Protein AF-A0A5C7WX04-F1 (afdb_monomer_lite)

Radius of gyration: 18.1 Å; chains: 1; bounding box: 45×27×51 Å

Secondary structure (DSSP, 8-state):
-HHHHHTT-TTHHHHTHHHHHHHHHHHHHHHGGGTT--HHHHHHHHHHHHHHHHHHHHHHHHHHTT----HHHHHHHHT--S-HHHHHIIIIIHHHHHHHHHHHHHHHHHTT--S--HHHHHHHHHHHHHHHHHHHHHHHHHHH--

pLDDT: mean 83.31, std 11.97, range [55.0, 96.75]

Foldseek 3Di:
DVVCV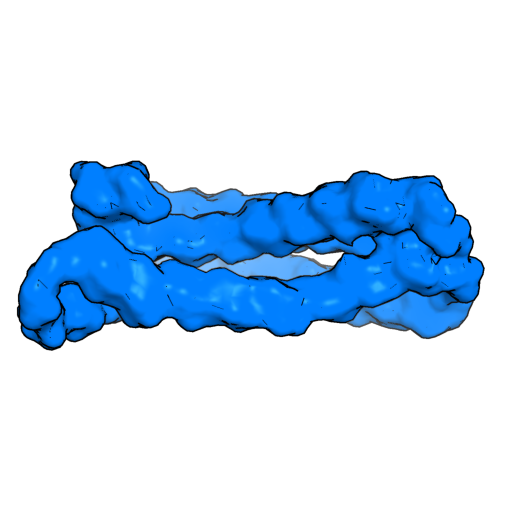VQVALLLVQLCLLVVLLVVLVVLLVVLPPLQADPVLSVVLNVLSNVQSNVSSVLSVVVCVPPHHDVVVVVLVVPDDDDPVVSCCVPPVVVVVVCSVVVSVVSSVSSNHNDDCPPVVVVVVVVSVVVSVVVVVVSVVVVVPD

Structure (mmCIF, N/CA/C/O backbone):
data_AF-A0A5C7WX04-F1
#
_entry.id   AF-A0A5C7WX04-F1
#
loop_
_atom_site.group_PDB
_atom_site.id
_atom_site.type_symbol
_atom_site.label_atom_id
_atom_site.label_alt_id
_atom_site.label_comp_id
_atom_site.label_asym_id
_atom_site.label_entity_id
_atom_site.label_seq_id
_atom_site.pdbx_PDB_ins_code
_atom_site.Cartn_x
_atom_site.Cartn_y
_atom_site.Cartn_z
_atom_site.occupancy
_atom_site.B_iso_or_equiv
_atom_site.auth_seq_id
_atom_site.auth_comp_id
_atom_site.auth_asym_id
_atom_site.auth_atom_id
_atom_site.pdbx_PDB_model_num
ATOM 1 N N . MET A 1 1 ? -3.277 8.780 14.726 1.00 55.25 1 MET A N 1
ATOM 2 C CA . MET A 1 1 ? -3.135 8.924 16.193 1.00 55.25 1 MET A CA 1
ATOM 3 C C . MET A 1 1 ? -3.975 10.069 16.769 1.00 55.25 1 MET A C 1
ATOM 5 O O . MET A 1 1 ? -4.927 9.767 17.470 1.00 55.25 1 MET A O 1
ATOM 9 N N . ALA A 1 2 ? -3.710 11.351 16.467 1.00 57.22 2 ALA A N 1
ATOM 10 C CA . ALA A 1 2 ? -4.449 12.476 17.078 1.00 57.22 2 ALA A CA 1
ATOM 11 C C . ALA A 1 2 ? -5.974 12.443 16.828 1.00 57.22 2 ALA A C 1
ATOM 13 O O . ALA A 1 2 ? -6.751 12.624 17.760 1.00 57.22 2 ALA A O 1
ATOM 14 N N . LEU A 1 3 ? -6.402 12.138 15.596 1.00 58.16 3 LEU A N 1
ATOM 15 C CA . LEU A 1 3 ? -7.820 11.955 15.241 1.00 58.16 3 LEU A CA 1
ATOM 16 C C . LEU A 1 3 ? -8.476 10.795 16.005 1.00 58.16 3 LEU A C 1
ATOM 18 O O . LEU A 1 3 ? -9.559 10.946 16.547 1.00 58.16 3 LEU A O 1
ATOM 22 N N . SER A 1 4 ? -7.785 9.664 16.112 1.00 58.09 4 SER A N 1
ATOM 23 C CA . SER A 1 4 ? -8.285 8.469 16.799 1.00 58.09 4 SER A CA 1
ATOM 24 C C . SER A 1 4 ? -8.415 8.649 18.315 1.00 58.09 4 SER A C 1
ATOM 26 O O . SER A 1 4 ? -9.349 8.127 18.908 1.00 58.09 4 SER A O 1
ATOM 28 N N . ILE A 1 5 ? -7.528 9.438 18.932 1.00 60.94 5 ILE A N 1
ATOM 29 C CA . ILE A 1 5 ? -7.632 9.816 20.350 1.00 60.94 5 ILE A CA 1
ATOM 30 C C . ILE A 1 5 ? -8.790 10.801 20.572 1.00 60.94 5 ILE A C 1
ATOM 32 O O . ILE A 1 5 ? -9.476 10.706 21.581 1.00 60.94 5 ILE A O 1
ATOM 36 N N . ARG A 1 6 ? -9.036 11.727 19.635 1.00 55.25 6 ARG A N 1
ATOM 37 C CA . ARG A 1 6 ? -10.159 12.680 19.721 1.00 55.25 6 ARG A CA 1
ATOM 38 C C . ARG A 1 6 ? -11.526 12.025 19.526 1.00 55.25 6 ARG A C 1
ATOM 40 O O . ARG A 1 6 ? -12.490 12.478 20.123 1.00 55.25 6 ARG A O 1
ATOM 47 N N . VAL A 1 7 ? -11.601 10.999 18.681 1.00 59.56 7 VAL A N 1
ATOM 48 C CA . VAL A 1 7 ? -12.843 10.272 18.355 1.00 59.56 7 VAL A CA 1
ATOM 49 C C . VAL A 1 7 ? -13.009 9.015 19.227 1.00 59.56 7 VAL A C 1
ATOM 51 O O . VAL A 1 7 ? -13.971 8.278 19.066 1.00 59.56 7 VAL A O 1
ATOM 54 N N . ASP A 1 8 ? -12.059 8.755 20.135 1.00 59.19 8 ASP A N 1
ATOM 55 C CA . ASP A 1 8 ? -11.936 7.526 20.931 1.00 59.19 8 ASP A CA 1
ATOM 56 C C . ASP A 1 8 ? -12.231 6.253 20.121 1.00 59.19 8 ASP A C 1
ATOM 58 O O . ASP A 1 8 ? -12.936 5.342 20.542 1.00 59.19 8 ASP A O 1
ATOM 62 N N . ASN A 1 9 ? -11.697 6.186 18.901 1.00 61.66 9 ASN A N 1
ATOM 63 C CA . ASN A 1 9 ? -11.873 5.029 18.039 1.00 61.66 9 ASN A CA 1
ATOM 64 C C . ASN A 1 9 ? -10.539 4.616 17.429 1.00 61.66 9 ASN A C 1
ATOM 66 O O . ASN A 1 9 ? -10.025 5.243 16.497 1.00 61.66 9 ASN A O 1
ATOM 70 N N . GLN A 1 10 ? -9.950 3.561 17.990 1.00 63.25 10 GLN A N 1
ATOM 71 C CA . GLN A 1 10 ? -8.676 3.016 17.526 1.00 63.25 10 GLN A CA 1
ATOM 72 C C . GLN A 1 10 ? -8.830 2.100 16.303 1.00 63.25 10 GLN A C 1
ATOM 74 O O . GLN A 1 10 ? -7.829 1.880 15.627 1.00 63.25 10 GLN A O 1
ATOM 79 N N . SER A 1 11 ? -10.051 1.678 15.930 1.00 64.94 11 SER A N 1
ATOM 80 C CA . SER A 1 11 ? -10.290 0.904 14.695 1.00 64.94 11 SER A CA 1
ATOM 81 C C . SER A 1 11 ? -10.025 1.708 13.423 1.00 64.94 11 SER A C 1
ATOM 83 O O . SER A 1 11 ? -9.833 1.149 12.347 1.00 64.94 11 SER A O 1
ATOM 85 N N . LEU A 1 12 ? -9.900 3.035 13.546 1.00 68.69 12 LEU A N 1
ATOM 86 C CA . LEU A 1 12 ? -9.443 3.895 12.458 1.00 68.69 12 LEU A CA 1
ATOM 87 C C . LEU A 1 12 ? -8.058 3.493 11.936 1.00 68.69 12 LEU A C 1
ATOM 89 O O . LEU A 1 12 ? -7.777 3.746 10.769 1.00 68.69 12 LEU A O 1
ATOM 93 N N . VAL A 1 13 ? -7.201 2.861 12.753 1.00 71.06 13 VAL A N 1
ATOM 94 C CA . VAL A 1 13 ? -5.883 2.380 12.299 1.00 71.06 13 VAL A CA 1
ATOM 95 C C . VAL A 1 13 ? -6.006 1.369 11.156 1.00 71.06 13 VAL A C 1
ATOM 97 O O . VAL A 1 13 ? -5.174 1.377 10.254 1.00 71.06 13 VAL A O 1
ATOM 100 N N . ASP A 1 14 ? -7.078 0.575 11.140 1.00 75.50 14 ASP A N 1
ATOM 101 C CA . ASP A 1 14 ? -7.312 -0.451 10.124 1.00 75.50 14 ASP A CA 1
ATOM 102 C C . ASP A 1 14 ? -7.704 0.170 8.772 1.00 75.50 14 ASP A C 1
ATOM 104 O O . ASP A 1 14 ? -7.357 -0.359 7.721 1.00 75.50 14 ASP A O 1
ATOM 108 N N . ILE A 1 15 ? -8.316 1.362 8.774 1.00 80.38 15 ILE A N 1
ATOM 109 C CA . ILE A 1 15 ? -8.567 2.139 7.546 1.00 80.38 15 ILE A CA 1
ATOM 110 C C . ILE A 1 15 ? -7.245 2.606 6.925 1.00 80.38 15 ILE A C 1
ATOM 112 O O . ILE A 1 15 ? -7.127 2.668 5.704 1.00 80.38 15 ILE A O 1
ATOM 116 N N . PHE A 1 16 ? -6.238 2.924 7.747 1.00 83.00 16 PHE A N 1
ATOM 117 C CA . PHE A 1 16 ? -4.949 3.441 7.278 1.00 83.00 16 PHE A CA 1
ATOM 118 C C . PHE A 1 16 ? -4.035 2.377 6.672 1.00 83.00 16 PHE A C 1
ATOM 120 O O . PHE A 1 16 ? -3.032 2.745 6.067 1.00 83.00 16 PHE A O 1
ATOM 127 N N . TRP A 1 17 ? -4.365 1.090 6.776 1.00 83.50 17 TRP A N 1
ATOM 128 C CA . TRP A 1 17 ? -3.558 0.022 6.187 1.00 83.50 17 TRP A CA 1
ATOM 129 C C . TRP A 1 17 ? -3.422 0.157 4.674 1.00 83.50 17 TRP A C 1
ATOM 131 O O . TRP A 1 17 ? -2.311 0.249 4.153 1.00 83.50 17 TRP A O 1
ATOM 141 N N . GLY A 1 18 ? -4.556 0.235 3.977 1.00 88.88 18 GLY A N 1
ATOM 142 C CA . GLY A 1 18 ? -4.590 0.398 2.528 1.00 88.88 18 GLY A CA 1
ATOM 143 C C . GLY A 1 18 ? -3.826 1.648 2.061 1.00 88.88 18 GLY A C 1
ATOM 144 O O . GLY A 1 18 ? -2.827 1.513 1.353 1.00 88.88 18 GLY A O 1
ATOM 145 N N . PRO A 1 19 ? -4.204 2.860 2.512 1.00 89.88 19 PRO A N 1
ATOM 146 C CA . PRO A 1 19 ? -3.494 4.102 2.201 1.00 89.88 19 PRO A CA 1
ATOM 147 C C . PRO A 1 19 ? -2.023 4.107 2.635 1.00 89.88 19 PRO A C 1
ATOM 149 O O . PRO A 1 19 ? -1.191 4.709 1.962 1.00 89.88 19 PRO A O 1
ATOM 152 N N . GLY A 1 20 ? -1.681 3.432 3.734 1.00 90.88 20 GLY A N 1
ATOM 153 C CA . GLY A 1 20 ? -0.310 3.304 4.216 1.00 90.88 20 GLY A CA 1
ATOM 154 C C . GLY A 1 20 ? 0.580 2.539 3.238 1.00 90.88 20 GLY A C 1
ATOM 155 O O . GLY A 1 20 ? 1.687 2.989 2.948 1.00 90.88 20 GLY A O 1
ATOM 156 N N . PHE A 1 21 ? 0.086 1.448 2.646 1.00 93.56 21 PHE A N 1
ATOM 157 C CA . PHE A 1 21 ? 0.803 0.754 1.571 1.00 93.56 21 PHE A CA 1
ATOM 158 C C . PHE A 1 21 ? 0.942 1.605 0.309 1.00 93.56 21 PHE A C 1
ATOM 160 O O . PHE A 1 21 ? 2.009 1.603 -0.305 1.00 93.56 21 PHE A O 1
ATOM 167 N N . VAL A 1 22 ? -0.093 2.370 -0.057 1.00 95.12 22 VAL A N 1
ATOM 168 C CA . VAL A 1 22 ? -0.008 3.309 -1.189 1.00 95.12 22 VAL A CA 1
ATOM 169 C C . VAL A 1 22 ? 1.058 4.371 -0.930 1.00 95.12 22 VAL A C 1
ATOM 171 O O . VAL A 1 22 ? 1.870 4.648 -1.810 1.00 95.12 22 VAL A O 1
ATOM 174 N N . LEU A 1 23 ? 1.113 4.924 0.285 1.00 95.06 23 LEU A N 1
ATOM 175 C CA . LEU A 1 23 ? 2.134 5.894 0.671 1.00 95.06 23 LEU A CA 1
ATOM 176 C C . LEU A 1 23 ? 3.540 5.301 0.553 1.00 95.06 23 LEU A C 1
ATOM 178 O O . LEU A 1 23 ? 4.412 5.939 -0.032 1.00 95.06 23 LEU A O 1
ATOM 182 N N . VAL A 1 24 ? 3.760 4.080 1.052 1.00 95.19 24 VAL A N 1
ATOM 183 C CA . VAL A 1 24 ? 5.053 3.397 0.897 1.00 95.19 24 VAL A CA 1
ATOM 184 C C . VAL A 1 24 ? 5.393 3.205 -0.580 1.00 95.19 24 VAL A C 1
ATOM 186 O O . VAL A 1 24 ? 6.499 3.545 -0.990 1.00 95.19 24 VAL A O 1
ATOM 189 N N . ALA A 1 25 ? 4.448 2.738 -1.399 1.00 95.69 25 ALA A N 1
ATOM 190 C CA . ALA A 1 25 ? 4.668 2.549 -2.831 1.00 95.69 25 ALA A CA 1
ATOM 191 C C . ALA A 1 25 ? 5.055 3.859 -3.537 1.00 95.69 25 ALA A C 1
ATOM 193 O O . ALA A 1 25 ? 6.010 3.875 -4.312 1.00 95.69 25 ALA A O 1
ATOM 194 N N . VAL A 1 26 ? 4.368 4.967 -3.234 1.00 96.75 26 VAL A N 1
ATOM 195 C CA . VAL A 1 26 ? 4.680 6.299 -3.775 1.00 96.75 26 VAL A CA 1
ATOM 196 C C . VAL A 1 26 ? 6.062 6.760 -3.320 1.00 96.75 26 VAL A C 1
ATOM 198 O O . VAL A 1 26 ? 6.870 7.179 -4.148 1.00 96.75 26 VAL A O 1
ATOM 201 N N . VAL A 1 27 ? 6.370 6.653 -2.025 1.00 96.19 27 VAL A N 1
ATOM 202 C CA . VAL A 1 27 ? 7.677 7.049 -1.482 1.00 96.19 27 VAL A CA 1
ATOM 203 C C . VAL A 1 27 ? 8.798 6.232 -2.120 1.00 96.19 27 VAL A C 1
ATOM 205 O O . VAL A 1 27 ? 9.797 6.814 -2.533 1.00 96.19 27 VAL A O 1
ATOM 208 N N . SER A 1 28 ? 8.639 4.918 -2.283 1.00 94.75 28 SER A N 1
ATOM 209 C CA . SER A 1 28 ? 9.636 4.061 -2.936 1.00 94.75 28 SER A CA 1
ATOM 210 C C . SER A 1 28 ? 9.753 4.319 -4.439 1.00 94.75 28 SER A C 1
ATOM 212 O O . SER A 1 28 ? 10.861 4.315 -4.980 1.00 94.75 28 SER A O 1
ATOM 214 N N . PHE A 1 29 ? 8.646 4.597 -5.130 1.00 95.12 29 PHE A N 1
ATOM 215 C CA . PHE A 1 29 ? 8.667 5.001 -6.537 1.00 95.12 29 PHE A CA 1
ATOM 216 C C . PHE A 1 29 ? 9.465 6.296 -6.719 1.00 95.12 29 PHE A C 1
ATOM 218 O O . PHE A 1 29 ? 10.343 6.384 -7.577 1.00 95.12 29 PHE A O 1
ATOM 225 N N . VAL A 1 30 ? 9.220 7.275 -5.850 1.00 95.44 30 VAL A N 1
ATOM 226 C CA . VAL A 1 30 ? 9.938 8.547 -5.824 1.00 95.44 30 VAL A CA 1
ATOM 227 C C . VAL A 1 30 ? 11.397 8.338 -5.400 1.00 95.44 30 VAL A C 1
ATOM 229 O O . VAL A 1 30 ? 12.290 8.894 -6.020 1.00 95.44 30 VAL A O 1
ATOM 232 N N . ALA A 1 31 ? 11.707 7.514 -4.405 1.00 94.69 31 ALA A N 1
ATOM 233 C CA . ALA A 1 31 ? 13.087 7.283 -3.963 1.00 94.69 31 ALA A CA 1
ATOM 234 C C . ALA A 1 31 ? 13.944 6.542 -5.009 1.00 94.69 31 ALA A C 1
ATOM 236 O O . ALA A 1 31 ? 15.142 6.788 -5.122 1.00 94.69 31 ALA A O 1
ATOM 237 N N . SER A 1 32 ? 13.336 5.667 -5.813 1.00 93.25 32 SER A N 1
ATOM 238 C CA . SER A 1 32 ? 14.020 4.865 -6.840 1.00 93.25 32 SER A CA 1
ATOM 239 C C . SER A 1 32 ? 14.289 5.603 -8.158 1.00 93.25 32 SER A C 1
ATOM 241 O O . SER A 1 32 ? 14.919 5.038 -9.052 1.00 93.25 32 SER A O 1
ATOM 243 N N . ARG A 1 33 ? 13.863 6.867 -8.302 1.00 89.81 33 ARG A N 1
ATOM 244 C CA . ARG A 1 33 ? 13.907 7.608 -9.581 1.00 89.81 33 ARG A CA 1
ATOM 245 C C . ARG A 1 33 ? 15.294 7.742 -10.216 1.00 89.81 33 ARG A C 1
ATOM 247 O O . ARG A 1 33 ? 15.384 7.776 -11.436 1.00 89.81 33 ARG A O 1
ATOM 254 N N . HIS A 1 34 ? 16.361 7.725 -9.419 1.00 89.12 34 HIS A N 1
ATOM 255 C CA . HIS A 1 34 ? 17.747 7.767 -9.908 1.00 89.12 34 HIS A CA 1
ATOM 256 C C . HIS A 1 34 ? 18.485 6.422 -9.803 1.00 89.12 34 HIS A C 1
ATOM 258 O O . HIS A 1 34 ? 19.677 6.351 -10.075 1.00 89.12 34 HIS A O 1
ATOM 264 N N . ALA A 1 35 ? 17.801 5.342 -9.413 1.00 87.44 35 ALA A N 1
ATOM 265 C CA . ALA A 1 35 ? 18.429 4.038 -9.186 1.00 87.44 35 ALA A CA 1
ATOM 266 C C . ALA A 1 35 ? 18.537 3.160 -10.452 1.00 87.44 35 ALA A C 1
ATOM 268 O O . ALA A 1 35 ? 19.174 2.101 -10.426 1.00 87.44 35 ALA A O 1
ATOM 269 N N . GLY A 1 36 ? 17.918 3.593 -11.557 1.00 84.44 36 GLY A N 1
ATOM 270 C CA . GLY A 1 36 ? 17.915 2.875 -12.835 1.00 84.44 36 GLY A CA 1
ATOM 271 C C . GLY A 1 36 ? 17.031 1.625 -12.854 1.00 84.44 36 GLY A C 1
ATOM 272 O O . GLY A 1 36 ? 17.306 0.713 -13.627 1.00 84.44 36 GLY A O 1
ATOM 273 N N . GLY A 1 37 ? 16.020 1.544 -11.980 1.00 88.25 37 GLY A N 1
ATOM 274 C CA . GLY A 1 37 ? 15.021 0.473 -12.021 1.00 88.25 37 GLY A CA 1
ATOM 275 C C . GLY A 1 37 ? 14.115 0.581 -13.253 1.00 88.25 37 GLY A C 1
ATOM 276 O O . GLY A 1 37 ? 13.852 1.687 -13.729 1.00 88.25 37 GLY A O 1
ATOM 277 N N . ASP A 1 38 ? 13.626 -0.563 -13.732 1.00 92.06 38 ASP A N 1
ATOM 278 C CA . ASP A 1 38 ? 12.742 -0.674 -14.894 1.00 92.06 38 ASP A CA 1
ATOM 279 C C . ASP A 1 38 ? 11.454 0.130 -14.678 1.00 92.06 38 ASP A C 1
ATOM 281 O O . ASP A 1 38 ? 10.730 -0.059 -13.696 1.00 92.06 38 ASP A O 1
ATOM 285 N N . GLU A 1 39 ? 11.177 1.057 -15.590 1.00 91.69 39 GLU A N 1
ATOM 286 C CA . GLU A 1 39 ? 10.086 2.018 -15.432 1.00 91.69 39 GLU A CA 1
ATOM 287 C C . GLU A 1 39 ? 8.715 1.341 -15.490 1.00 91.69 39 GLU A C 1
ATOM 289 O O . GLU A 1 39 ? 7.841 1.637 -14.672 1.00 91.69 39 GLU A O 1
ATOM 294 N N . VAL A 1 40 ? 8.551 0.367 -16.388 1.00 92.56 40 VAL A N 1
ATOM 295 C CA . VAL A 1 40 ? 7.293 -0.369 -16.548 1.00 92.56 40 VAL A CA 1
ATOM 296 C C . VAL A 1 40 ? 6.979 -1.166 -15.285 1.00 92.56 40 VAL A C 1
ATOM 298 O O . VAL A 1 40 ? 5.875 -1.060 -14.752 1.00 92.56 40 VAL A O 1
ATOM 301 N N . ARG A 1 41 ? 7.947 -1.913 -14.741 1.00 93.81 41 ARG A N 1
ATOM 302 C CA . ARG A 1 41 ? 7.798 -2.632 -13.467 1.00 93.81 41 ARG A CA 1
ATOM 303 C C . ARG A 1 41 ? 7.401 -1.691 -12.336 1.00 93.81 41 ARG A C 1
ATOM 305 O O . ARG A 1 41 ? 6.465 -1.995 -11.599 1.00 93.81 41 ARG A O 1
ATOM 312 N N . ARG A 1 42 ? 8.104 -0.563 -12.198 1.00 94.50 42 ARG A N 1
ATOM 313 C CA . ARG A 1 42 ? 7.857 0.437 -11.148 1.00 94.50 42 ARG A CA 1
ATOM 314 C C . ARG A 1 42 ? 6.434 0.986 -11.224 1.00 94.50 42 ARG A C 1
ATOM 316 O O . ARG A 1 42 ? 5.741 1.017 -10.208 1.00 94.50 42 ARG A O 1
ATOM 323 N N . LEU A 1 43 ? 5.986 1.358 -12.423 1.00 95.19 43 LEU A N 1
ATOM 324 C CA . LEU A 1 43 ? 4.633 1.864 -12.662 1.00 95.19 43 LEU A CA 1
ATOM 325 C C . LEU A 1 43 ? 3.563 0.803 -12.403 1.00 95.19 43 LEU A C 1
ATOM 327 O O . LEU A 1 43 ? 2.579 1.095 -11.728 1.00 95.19 43 LEU A O 1
ATOM 331 N N . VAL A 1 44 ? 3.763 -0.430 -12.878 1.00 94.62 44 VAL A N 1
ATOM 332 C CA . VAL A 1 44 ? 2.816 -1.531 -12.654 1.00 94.62 44 VAL A CA 1
ATOM 333 C C . VAL A 1 44 ? 2.674 -1.814 -11.163 1.00 94.62 44 VAL A C 1
ATOM 335 O O . VAL A 1 44 ? 1.561 -1.821 -10.649 1.00 94.62 44 VAL A O 1
ATOM 338 N N . VAL A 1 45 ? 3.779 -1.986 -10.435 1.00 95.12 45 VAL A N 1
ATOM 339 C CA . VAL A 1 45 ? 3.724 -2.282 -8.995 1.00 95.12 45 VAL A CA 1
ATOM 340 C C . VAL A 1 45 ? 3.084 -1.134 -8.213 1.00 95.12 45 VAL A C 1
ATOM 342 O O . VAL A 1 45 ? 2.278 -1.389 -7.315 1.00 95.12 45 VAL A O 1
ATOM 345 N N . LEU A 1 46 ? 3.382 0.120 -8.571 1.00 96.44 46 LEU A N 1
ATOM 346 C CA . LEU A 1 46 ? 2.728 1.288 -7.983 1.00 96.44 46 LEU A CA 1
ATOM 347 C C . LEU A 1 46 ? 1.215 1.261 -8.233 1.00 96.44 46 LEU A C 1
ATOM 349 O O . LEU A 1 46 ? 0.445 1.396 -7.285 1.00 96.44 46 LEU A O 1
ATOM 353 N N . ALA A 1 47 ? 0.790 1.053 -9.480 1.00 96.25 47 ALA A N 1
ATOM 354 C CA . ALA A 1 47 ? -0.618 1.040 -9.860 1.00 96.25 47 ALA A CA 1
ATOM 355 C C . ALA A 1 47 ? -1.387 -0.092 -9.166 1.00 96.25 47 ALA A C 1
ATOM 357 O O . ALA A 1 47 ? -2.431 0.161 -8.571 1.00 96.25 47 ALA A O 1
ATOM 358 N N . LEU A 1 48 ? -0.850 -1.315 -9.169 1.00 95.44 48 LEU A N 1
ATOM 359 C CA . LEU A 1 48 ? -1.462 -2.462 -8.494 1.00 95.44 48 LEU A CA 1
ATOM 360 C C . LEU A 1 48 ? -1.618 -2.212 -6.989 1.00 95.44 48 LEU A C 1
ATOM 362 O O . LEU A 1 48 ? -2.690 -2.431 -6.423 1.00 95.44 48 LEU A O 1
ATOM 366 N N . THR A 1 49 ? -0.566 -1.698 -6.345 1.00 95.94 49 THR A N 1
ATOM 367 C CA . THR A 1 49 ? -0.599 -1.386 -4.909 1.00 95.94 49 THR A CA 1
ATOM 368 C C . THR A 1 49 ? -1.595 -0.266 -4.610 1.00 95.94 49 THR A C 1
ATOM 370 O O . THR A 1 49 ? -2.334 -0.354 -3.632 1.00 95.94 49 THR A O 1
ATOM 373 N N . ALA A 1 50 ? -1.658 0.764 -5.459 1.00 95.38 50 ALA A N 1
ATOM 374 C CA . ALA A 1 50 ? -2.588 1.878 -5.312 1.00 95.38 50 ALA A CA 1
ATOM 375 C C . ALA A 1 50 ? -4.048 1.438 -5.473 1.00 95.38 50 ALA A C 1
ATOM 377 O O . ALA A 1 50 ? -4.872 1.743 -4.614 1.00 95.38 50 ALA A O 1
ATOM 378 N N . VAL A 1 51 ? -4.365 0.686 -6.531 1.00 95.25 51 VAL A N 1
ATOM 379 C CA . VAL A 1 51 ? -5.726 0.197 -6.800 1.00 95.25 51 VAL A CA 1
ATOM 380 C C . VAL A 1 51 ? -6.223 -0.671 -5.649 1.00 95.25 51 VAL A C 1
ATOM 382 O O . VAL A 1 51 ? -7.314 -0.436 -5.128 1.00 95.25 51 VAL A O 1
ATOM 385 N N . TRP A 1 52 ? -5.414 -1.636 -5.209 1.00 94.62 52 TRP A N 1
ATOM 386 C CA . TRP A 1 52 ? -5.772 -2.494 -4.083 1.00 94.62 52 TRP A CA 1
ATOM 387 C C . TRP A 1 52 ? -5.870 -1.709 -2.768 1.00 94.62 52 TRP A C 1
ATOM 389 O O . TRP A 1 52 ? -6.894 -1.773 -2.089 1.00 94.62 52 TRP A O 1
ATOM 399 N N . GLY A 1 53 ? -4.849 -0.916 -2.430 1.00 91.81 53 GLY A N 1
ATOM 400 C CA . GLY A 1 53 ? -4.772 -0.209 -1.152 1.00 91.81 53 GLY A CA 1
ATOM 401 C C . GLY A 1 53 ? -5.870 0.842 -0.982 1.00 91.81 53 GLY A C 1
ATOM 402 O O . GLY A 1 53 ? -6.468 0.943 0.089 1.00 91.81 53 GLY A O 1
ATOM 403 N N . LEU A 1 54 ? -6.200 1.593 -2.037 1.00 91.44 54 LEU A N 1
ATOM 404 C CA . LEU A 1 54 ? -7.307 2.551 -1.997 1.00 91.44 54 LEU A CA 1
ATOM 405 C C . LEU A 1 54 ? -8.651 1.841 -1.841 1.00 91.44 54 LEU A C 1
ATOM 407 O O . LEU A 1 54 ? -9.459 2.250 -1.010 1.00 91.44 54 LEU A O 1
ATOM 411 N N . ARG A 1 55 ? -8.880 0.753 -2.584 1.00 91.25 55 ARG A N 1
ATOM 412 C CA . ARG A 1 55 ? -10.108 -0.041 -2.473 1.00 91.25 55 ARG A CA 1
ATOM 413 C C . ARG A 1 55 ? -10.272 -0.630 -1.070 1.00 91.25 55 ARG A C 1
ATOM 415 O O . ARG A 1 55 ? -11.361 -0.530 -0.511 1.00 91.25 55 ARG A O 1
ATOM 422 N N . LEU A 1 56 ? -9.207 -1.174 -0.480 1.00 86.88 56 LEU A N 1
ATOM 423 C CA . LEU A 1 56 ? -9.233 -1.716 0.880 1.00 86.88 56 LEU A CA 1
ATOM 424 C C . LEU A 1 56 ? -9.548 -0.621 1.910 1.00 86.88 56 LEU A C 1
ATOM 426 O O . LEU A 1 56 ? -10.433 -0.789 2.747 1.00 86.88 56 LEU A O 1
ATOM 430 N N . GLY A 1 57 ? -8.867 0.527 1.813 1.00 85.06 57 GLY A N 1
ATOM 431 C CA . GLY A 1 57 ? -9.106 1.671 2.695 1.00 85.06 57 GLY A CA 1
ATOM 432 C C . GLY A 1 57 ? -10.538 2.201 2.597 1.00 85.06 57 GLY A C 1
ATOM 433 O O . GLY A 1 57 ? -11.172 2.455 3.620 1.00 85.06 57 GLY A O 1
ATOM 434 N N . LEU A 1 58 ? -11.078 2.313 1.379 1.00 85.38 58 LEU A N 1
ATOM 435 C CA . LEU A 1 58 ? -12.464 2.721 1.146 1.00 85.38 58 LEU A CA 1
ATOM 436 C C . LEU A 1 58 ? -13.459 1.697 1.695 1.00 85.38 58 LEU A C 1
ATOM 438 O O . LEU A 1 58 ? -14.407 2.091 2.367 1.00 85.38 58 LEU A O 1
ATOM 442 N N . HIS A 1 59 ? -13.242 0.401 1.460 1.00 83.12 59 HIS A N 1
ATOM 443 C CA . HIS A 1 59 ? -14.136 -0.649 1.948 1.00 83.12 59 HIS A CA 1
ATOM 444 C C . HIS A 1 59 ? -14.209 -0.664 3.481 1.00 83.12 59 HIS A C 1
ATOM 446 O O . HIS A 1 59 ? -15.300 -0.613 4.053 1.00 83.12 59 HIS A O 1
ATOM 452 N N . ILE A 1 60 ? -13.054 -0.664 4.159 1.00 81.44 60 ILE A N 1
ATOM 453 C CA . ILE A 1 60 ? -13.005 -0.619 5.627 1.00 81.44 60 ILE A CA 1
ATOM 454 C C . ILE A 1 60 ? -13.576 0.708 6.133 1.00 81.44 60 ILE A C 1
ATOM 456 O O . ILE A 1 60 ? -14.326 0.710 7.105 1.00 81.44 60 ILE A O 1
ATOM 460 N N . GLY A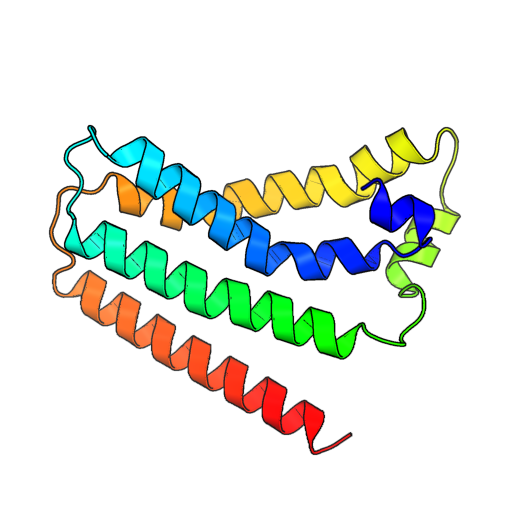 1 61 ? -13.275 1.822 5.459 1.00 81.12 61 GLY A N 1
ATOM 461 C CA . GLY A 1 61 ? -13.813 3.141 5.781 1.00 81.12 61 GLY A CA 1
ATOM 462 C C . GLY A 1 61 ? -15.337 3.159 5.766 1.00 81.12 61 GLY A C 1
ATOM 463 O O . GLY A 1 61 ? -15.942 3.471 6.785 1.00 81.12 61 GLY A O 1
ATOM 464 N N . VAL A 1 62 ? -15.954 2.745 4.657 1.00 80.81 62 VAL A N 1
ATOM 465 C CA . VAL A 1 62 ? -17.416 2.662 4.512 1.00 80.81 62 VAL A CA 1
ATOM 466 C C . VAL A 1 62 ? -18.024 1.736 5.562 1.00 80.81 62 VAL A C 1
ATOM 468 O O . VAL A 1 62 ? -19.022 2.093 6.181 1.00 80.81 62 VAL A O 1
ATOM 471 N N . ARG A 1 63 ? -17.399 0.582 5.823 1.00 76.00 63 ARG A N 1
ATOM 472 C CA . ARG A 1 63 ? -17.869 -0.364 6.844 1.00 76.00 63 ARG A CA 1
ATOM 473 C C . ARG A 1 63 ? -17.813 0.211 8.260 1.00 76.00 63 ARG A C 1
ATOM 475 O O . ARG A 1 63 ? -18.648 -0.136 9.086 1.00 76.00 63 ARG A O 1
ATOM 482 N N . ASN A 1 64 ? -16.821 1.048 8.551 1.00 75.12 64 ASN A N 1
ATOM 483 C CA . ASN A 1 64 ? -16.597 1.603 9.884 1.00 75.12 64 ASN A CA 1
ATOM 484 C C . ASN A 1 64 ? -17.406 2.890 10.139 1.00 75.12 64 ASN A C 1
ATOM 486 O O . ASN A 1 64 ? -17.503 3.331 11.282 1.00 75.12 64 ASN A O 1
ATOM 490 N N . ILE A 1 65 ? -18.007 3.502 9.107 1.00 69.38 65 ILE A N 1
ATOM 491 C CA . ILE A 1 65 ? -18.913 4.646 9.282 1.00 69.38 65 ILE A CA 1
ATOM 492 C C . ILE A 1 65 ? -20.132 4.193 10.100 1.00 69.38 65 ILE A C 1
ATOM 494 O O . ILE A 1 65 ? -20.815 3.229 9.761 1.00 69.38 65 ILE A O 1
ATOM 498 N N . GLY A 1 66 ? -20.389 4.887 11.211 1.00 64.75 66 GLY A N 1
ATOM 499 C CA . GLY A 1 66 ? -21.532 4.628 12.093 1.00 64.75 66 GLY A CA 1
ATOM 500 C C . GLY A 1 66 ? -21.357 3.475 13.089 1.00 64.75 66 GLY A C 1
ATOM 501 O O . GLY A 1 66 ? -22.237 3.278 13.922 1.00 64.75 66 GLY A O 1
ATOM 502 N N . HIS A 1 67 ? -20.237 2.745 13.055 1.00 65.06 67 HIS A N 1
ATOM 503 C CA . HIS A 1 67 ? -19.925 1.722 14.055 1.00 65.06 67 HIS A CA 1
ATOM 504 C C . HIS A 1 67 ? -19.074 2.336 15.178 1.00 65.06 67 HIS A C 1
ATOM 506 O O . HIS A 1 67 ? -18.140 3.100 14.925 1.00 65.06 67 HIS A O 1
ATOM 512 N N . GLY A 1 68 ? -19.431 2.041 16.434 1.00 64.50 68 GLY A N 1
ATOM 513 C CA . GLY A 1 68 ? -18.689 2.492 17.616 1.00 64.50 68 GLY A CA 1
ATOM 514 C C . GLY A 1 68 ? -17.273 1.908 17.694 1.00 64.50 68 GLY A C 1
ATOM 515 O O . GLY A 1 68 ? -16.808 1.220 16.785 1.00 64.50 68 GLY A O 1
ATOM 516 N N . GLN A 1 69 ? -16.566 2.179 18.793 1.00 63.62 69 GLN A N 1
ATOM 517 C CA . GLN A 1 69 ? -15.243 1.595 19.023 1.00 63.62 69 GLN A CA 1
ATOM 518 C C . GLN A 1 69 ? -15.331 0.057 18.991 1.00 63.62 69 GLN A C 1
ATOM 520 O O . GLN A 1 69 ? -16.158 -0.536 19.682 1.00 63.62 69 GLN A O 1
ATOM 525 N N . ASP A 1 70 ? -14.488 -0.583 18.174 1.00 69.00 70 ASP A N 1
ATOM 526 C CA . ASP A 1 70 ? -14.450 -2.045 18.073 1.00 69.00 70 ASP A CA 1
ATOM 527 C C . ASP A 1 70 ? -14.031 -2.658 19.433 1.00 69.00 70 ASP A C 1
ATOM 529 O O . ASP A 1 70 ? -13.008 -2.231 19.997 1.00 69.00 70 ASP A O 1
ATOM 533 N N . PRO A 1 71 ? -14.771 -3.665 19.951 1.00 68.00 71 PRO A N 1
ATOM 534 C CA . PRO A 1 71 ? -14.503 -4.314 21.237 1.00 68.00 71 PRO A CA 1
ATOM 535 C C . PRO A 1 71 ? -13.059 -4.786 21.428 1.00 68.00 71 PRO A C 1
ATOM 537 O O . PRO A 1 71 ? -12.556 -4.809 22.554 1.00 68.00 71 PRO A O 1
ATOM 540 N N . ARG A 1 72 ? -12.356 -5.134 20.342 1.00 69.94 72 ARG A N 1
ATOM 541 C CA . ARG A 1 72 ? -10.942 -5.526 20.376 1.00 69.94 72 ARG A CA 1
ATOM 542 C C . ARG A 1 72 ? -10.066 -4.421 20.957 1.00 69.94 72 ARG A C 1
ATOM 544 O O . ARG A 1 72 ? -9.195 -4.691 21.784 1.00 69.94 72 ARG A O 1
ATOM 551 N N . TYR A 1 73 ? -10.280 -3.179 20.528 1.00 68.06 73 TYR A N 1
ATOM 552 C CA . TYR A 1 73 ? -9.499 -2.048 21.016 1.00 68.06 73 TYR A CA 1
ATOM 553 C C . TYR A 1 73 ? -9.916 -1.654 22.428 1.00 68.06 73 TYR A C 1
ATOM 555 O O . TYR A 1 73 ? -9.049 -1.284 23.218 1.00 68.06 73 TYR A O 1
ATOM 563 N N . THR A 1 74 ? -11.191 -1.824 22.781 1.00 69.25 74 THR A N 1
ATOM 564 C CA . THR A 1 74 ? -11.681 -1.629 24.151 1.00 69.25 74 THR A CA 1
ATOM 565 C C . THR A 1 74 ? -11.030 -2.617 25.129 1.00 69.25 74 THR A C 1
ATOM 567 O O . THR A 1 74 ? -10.569 -2.206 26.192 1.00 69.25 74 THR A O 1
ATOM 570 N N . ALA A 1 75 ? -10.877 -3.893 24.756 1.00 72.56 75 ALA A N 1
ATOM 571 C CA . ALA A 1 75 ? -10.192 -4.907 25.571 1.00 72.56 75 ALA A CA 1
ATOM 572 C C . ALA A 1 75 ? -8.675 -4.661 25.707 1.00 72.56 75 ALA A C 1
ATOM 574 O O . ALA A 1 75 ? -8.072 -4.930 26.748 1.00 72.56 75 ALA A O 1
ATOM 575 N N . ILE A 1 76 ? -8.033 -4.110 24.673 1.00 69.50 76 ILE A N 1
ATOM 576 C CA . ILE A 1 76 ? -6.636 -3.660 24.771 1.00 69.50 76 ILE A CA 1
ATOM 577 C C . ILE A 1 76 ? -6.541 -2.459 25.724 1.00 69.50 76 ILE A C 1
ATOM 579 O O . ILE A 1 76 ? -5.614 -2.376 26.529 1.00 69.50 76 ILE A O 1
ATOM 583 N N . MET A 1 77 ? -7.516 -1.547 25.675 1.00 71.12 77 MET A N 1
ATOM 584 C CA . MET A 1 77 ? -7.573 -0.384 26.560 1.00 71.12 77 MET A CA 1
ATOM 585 C C . MET A 1 77 ? -7.873 -0.755 28.019 1.00 71.12 77 MET A C 1
ATOM 587 O O . MET A 1 77 ? -7.424 -0.045 28.916 1.00 71.12 77 MET A O 1
ATOM 591 N N . SER A 1 78 ? -8.587 -1.858 28.278 1.00 70.06 78 SER A N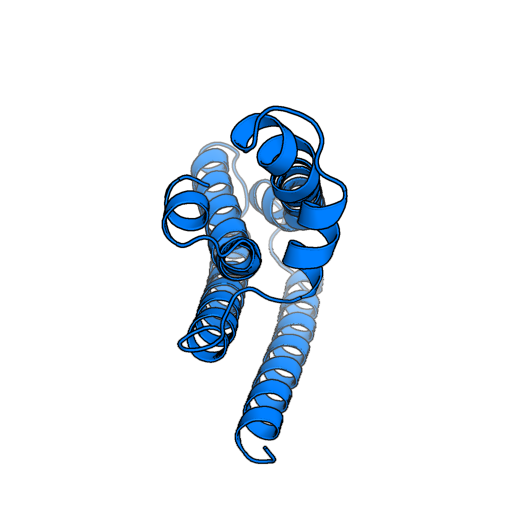 1
ATOM 592 C CA . SER A 1 78 ? -8.954 -2.282 29.638 1.00 70.06 78 SER A CA 1
ATOM 593 C C . SER A 1 78 ? -7.754 -2.723 30.486 1.00 70.06 78 SER A C 1
ATOM 595 O O . SER A 1 78 ? -7.831 -2.710 31.709 1.00 70.06 78 SER A O 1
ATOM 597 N N . HIS A 1 79 ? -6.626 -3.062 29.854 1.00 69.81 79 HIS A N 1
ATOM 598 C CA . HIS A 1 79 ? -5.369 -3.442 30.514 1.00 69.81 79 HIS A CA 1
ATOM 599 C C . HIS A 1 79 ? -4.380 -2.271 30.631 1.00 69.81 79 HIS A C 1
ATOM 601 O O . HIS A 1 79 ? -3.178 -2.464 30.846 1.00 69.81 79 HIS A O 1
ATOM 607 N N . ARG A 1 80 ? -4.846 -1.040 30.406 1.00 64.94 80 ARG A N 1
ATOM 608 C CA . ARG A 1 80 ? -3.990 0.142 30.368 1.00 64.94 80 ARG A CA 1
ATOM 609 C C . ARG A 1 80 ? -3.552 0.564 31.773 1.00 64.94 80 ARG A C 1
ATOM 611 O O . ARG A 1 80 ? -4.377 0.880 32.622 1.00 64.94 80 ARG A O 1
ATOM 618 N N . SER A 1 81 ? -2.242 0.729 31.956 1.00 56.88 81 SER A N 1
ATOM 619 C CA . SER A 1 81 ? -1.644 1.489 33.060 1.00 56.88 81 SER A CA 1
ATOM 620 C C . SER A 1 81 ? -0.761 2.617 32.499 1.00 56.88 81 SER A C 1
ATOM 622 O O . SER A 1 81 ? 0.041 2.407 31.587 1.00 56.88 81 SER A O 1
ATOM 624 N N . GLY A 1 82 ? -0.939 3.852 32.987 1.00 68.62 82 GLY A N 1
ATOM 625 C CA . GLY A 1 82 ? -0.134 5.018 32.587 1.00 68.62 82 GLY A CA 1
ATOM 626 C C . GLY A 1 82 ? -0.673 5.859 31.413 1.00 68.62 82 GLY A C 1
ATOM 627 O O . GLY A 1 82 ? -1.878 5.917 31.141 1.00 68.62 82 GLY A O 1
ATOM 628 N N . SER A 1 83 ? 0.222 6.591 30.736 1.00 72.75 83 SER A N 1
ATOM 629 C CA . SER A 1 83 ? -0.136 7.623 29.749 1.00 72.75 83 SER A CA 1
ATOM 630 C C . SER A 1 83 ? -0.790 7.044 28.483 1.00 72.75 83 SER A C 1
ATOM 632 O O . SER A 1 83 ? -0.271 6.123 27.852 1.00 72.75 83 SER A O 1
ATOM 634 N N . LEU A 1 84 ? -1.946 7.604 28.092 1.00 70.81 84 LEU A N 1
ATOM 635 C CA . LEU A 1 84 ? -2.732 7.151 26.931 1.00 70.81 84 LEU A CA 1
ATOM 636 C C . LEU A 1 84 ? -1.919 7.181 25.630 1.00 70.81 84 LEU A C 1
ATOM 638 O O . LEU A 1 84 ? -1.905 6.168 24.930 1.00 70.81 84 LEU A O 1
ATOM 642 N N . PRO A 1 85 ? -1.199 8.277 25.305 1.00 70.88 85 PRO A N 1
ATOM 643 C CA . PRO A 1 85 ? -0.507 8.375 24.025 1.00 70.88 85 PRO A CA 1
ATOM 644 C C . PRO A 1 85 ? 0.631 7.358 23.911 1.00 70.88 85 PRO A C 1
ATOM 646 O O . PRO A 1 85 ? 0.776 6.717 22.875 1.00 70.88 85 PRO A O 1
ATOM 649 N N . GLY A 1 86 ? 1.407 7.167 24.985 1.00 71.50 86 GLY A N 1
ATOM 650 C CA . GLY A 1 86 ? 2.538 6.238 25.002 1.00 71.50 86 GLY A CA 1
ATOM 651 C C . GLY A 1 86 ? 2.105 4.773 24.940 1.00 71.50 86 GLY A C 1
ATOM 652 O O . GLY A 1 86 ? 2.707 3.985 24.211 1.00 71.50 86 GLY A O 1
ATOM 653 N N . TYR A 1 87 ? 1.034 4.413 25.655 1.00 76.44 87 TYR A N 1
ATOM 654 C CA . TYR A 1 87 ? 0.484 3.056 25.632 1.00 76.44 87 TYR A CA 1
ATOM 655 C C . TYR A 1 87 ? -0.052 2.692 24.243 1.00 76.44 87 TYR A C 1
ATOM 657 O O . TYR A 1 87 ? 0.342 1.675 23.673 1.00 76.44 87 TYR A O 1
ATOM 665 N N . VAL A 1 88 ? -0.886 3.560 23.662 1.00 75.50 88 VAL A N 1
ATOM 666 C CA . VAL A 1 88 ? -1.484 3.358 22.336 1.00 75.50 88 VAL A CA 1
ATOM 667 C C . VAL A 1 88 ? -0.415 3.336 21.240 1.00 75.50 88 VAL A C 1
ATOM 669 O O . VAL A 1 88 ? -0.432 2.450 20.383 1.00 75.50 88 VAL A O 1
ATOM 672 N N . ALA A 1 89 ? 0.564 4.245 21.291 1.00 75.19 89 ALA A N 1
ATOM 673 C CA . ALA A 1 89 ? 1.675 4.249 20.343 1.00 75.19 89 ALA A CA 1
ATOM 674 C C . ALA A 1 89 ? 2.474 2.939 20.394 1.00 75.19 89 ALA A C 1
ATOM 676 O O . ALA A 1 89 ? 2.791 2.379 19.351 1.00 75.19 89 ALA A O 1
ATOM 677 N N . ARG A 1 90 ? 2.762 2.408 21.588 1.00 77.00 90 ARG A N 1
ATOM 678 C CA . ARG A 1 90 ? 3.579 1.195 21.740 1.00 77.00 90 ARG A CA 1
ATOM 679 C C . ARG A 1 90 ? 2.816 -0.101 21.466 1.00 77.00 90 ARG A C 1
ATOM 681 O O . ARG A 1 90 ? 3.406 -1.037 20.942 1.00 77.00 90 ARG A O 1
ATOM 688 N N . LYS A 1 91 ? 1.546 -0.195 21.865 1.00 77.50 91 LYS A N 1
ATOM 689 C CA . LYS A 1 91 ? 0.770 -1.446 21.787 1.00 77.50 91 LYS A CA 1
ATOM 690 C C . LYS A 1 91 ? -0.042 -1.587 20.508 1.00 77.50 91 LYS A C 1
ATOM 692 O O . LYS A 1 91 ? -0.277 -2.714 20.090 1.00 77.50 91 LYS A O 1
ATOM 697 N N . ILE A 1 92 ? -0.448 -0.476 19.894 1.00 77.69 92 ILE A N 1
ATOM 698 C CA . ILE A 1 92 ? -1.263 -0.487 18.678 1.00 77.69 92 I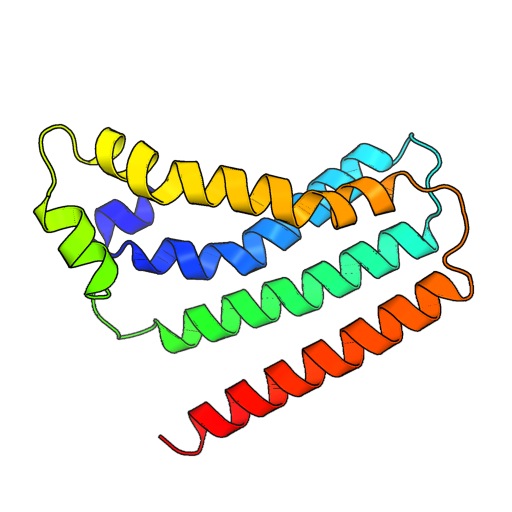LE A CA 1
ATOM 699 C C . ILE A 1 92 ? -0.414 -0.011 17.501 1.00 77.69 92 ILE A C 1
ATOM 701 O O . ILE A 1 92 ? -0.062 -0.810 16.645 1.00 77.69 92 ILE A O 1
ATOM 705 N N . TYR A 1 93 ? -0.003 1.257 17.470 1.00 79.06 93 TYR A N 1
ATOM 706 C CA . TYR A 1 93 ? 0.601 1.837 16.261 1.00 79.06 93 TYR A CA 1
ATOM 707 C C . TYR A 1 93 ? 2.014 1.318 15.951 1.00 79.06 93 TYR A C 1
ATOM 709 O O . TYR A 1 93 ? 2.363 1.186 14.784 1.00 79.06 93 TYR A O 1
ATOM 717 N N . GLY A 1 94 ? 2.821 1.005 16.965 1.00 82.81 94 GLY A N 1
ATOM 718 C CA . GLY A 1 94 ? 4.191 0.516 16.802 1.00 82.81 94 GLY A CA 1
ATOM 719 C C . GLY A 1 94 ? 4.253 -0.822 16.059 1.00 82.81 94 GLY A C 1
ATOM 720 O O . GLY A 1 94 ? 4.851 -0.877 14.987 1.00 82.81 94 GLY A O 1
ATOM 721 N N . PRO A 1 95 ? 3.600 -1.886 16.567 1.00 86.06 95 PRO A N 1
ATOM 722 C CA . PRO A 1 95 ? 3.524 -3.166 15.870 1.00 86.06 95 PRO A CA 1
ATOM 723 C C . PRO A 1 95 ? 2.923 -3.029 14.471 1.00 86.06 95 PRO A C 1
ATOM 725 O O . PRO A 1 95 ? 3.467 -3.580 13.523 1.00 86.06 95 PRO A O 1
ATOM 728 N N . GLN A 1 96 ? 1.856 -2.236 14.326 1.00 85.75 96 GLN A N 1
ATOM 729 C CA . GLN A 1 96 ? 1.213 -1.979 13.034 1.00 85.75 96 GLN A CA 1
ATOM 730 C C . GLN A 1 96 ? 2.196 -1.359 12.025 1.00 85.75 96 GLN A C 1
ATOM 732 O O . GLN A 1 96 ? 2.276 -1.812 10.888 1.00 85.75 96 GLN A O 1
ATOM 737 N N . ALA A 1 97 ? 3.009 -0.385 12.448 1.00 85.19 97 ALA A N 1
ATOM 738 C CA . ALA A 1 97 ? 4.022 0.236 11.597 1.00 85.19 97 ALA A CA 1
ATOM 739 C C . ALA A 1 97 ? 5.137 -0.742 11.196 1.00 85.19 97 ALA A C 1
ATOM 741 O O . ALA A 1 97 ? 5.541 -0.761 10.035 1.00 85.19 97 ALA A O 1
ATOM 742 N N . VAL A 1 98 ? 5.613 -1.574 12.130 1.00 89.31 98 VAL A N 1
ATOM 743 C CA . VAL A 1 98 ? 6.636 -2.593 11.839 1.00 89.31 98 VAL A CA 1
ATOM 744 C C . VAL A 1 98 ? 6.107 -3.616 10.840 1.00 89.31 98 VAL A C 1
ATOM 746 O O . VAL A 1 98 ? 6.789 -3.927 9.867 1.00 89.31 98 VAL A O 1
ATOM 749 N N . ILE A 1 99 ? 4.886 -4.112 11.045 1.00 91.44 99 ILE A N 1
ATOM 750 C CA . ILE A 1 99 ? 4.284 -5.095 10.142 1.00 91.44 99 ILE A CA 1
ATOM 751 C C . ILE A 1 99 ? 4.067 -4.470 8.765 1.00 91.44 99 ILE A C 1
ATOM 753 O O . ILE A 1 99 ? 4.468 -5.068 7.772 1.00 91.44 99 ILE A O 1
ATOM 757 N N . LEU A 1 100 ? 3.509 -3.259 8.689 1.00 91.12 100 LEU A N 1
ATOM 758 C CA . LEU A 1 100 ? 3.332 -2.551 7.420 1.00 91.12 100 LEU A CA 1
ATOM 759 C C . LEU A 1 100 ? 4.667 -2.394 6.685 1.00 91.12 100 LEU A C 1
ATOM 761 O O . LEU A 1 100 ? 4.756 -2.694 5.495 1.00 91.12 100 LEU A O 1
ATOM 765 N N . PHE A 1 101 ? 5.724 -1.992 7.396 1.00 90.50 101 PHE A N 1
ATOM 766 C CA . PHE A 1 101 ? 7.057 -1.861 6.821 1.00 90.50 101 PHE A CA 1
ATOM 767 C C . PHE A 1 101 ? 7.564 -3.194 6.256 1.00 90.50 101 PHE A C 1
ATOM 769 O O . PHE A 1 101 ? 7.916 -3.255 5.080 1.00 90.50 101 PHE A O 1
ATOM 776 N N . VAL A 1 102 ? 7.532 -4.270 7.047 1.00 93.88 102 VAL A N 1
ATOM 777 C CA . VAL A 1 102 ? 8.012 -5.599 6.630 1.00 93.88 102 VAL A CA 1
ATOM 778 C C . VAL A 1 102 ? 7.202 -6.150 5.456 1.00 93.88 102 VAL A C 1
ATOM 780 O O . VAL A 1 102 ? 7.778 -6.592 4.465 1.00 93.88 102 VAL A O 1
ATOM 783 N N . VAL A 1 103 ? 5.873 -6.083 5.526 1.00 93.88 103 VAL A N 1
ATOM 784 C CA . VAL A 1 103 ? 4.982 -6.596 4.473 1.00 93.88 103 VAL A CA 1
ATOM 785 C C . VAL A 1 103 ? 5.133 -5.796 3.178 1.00 93.88 103 VAL A C 1
ATOM 787 O O . VAL A 1 103 ? 4.982 -6.348 2.093 1.00 93.88 103 VAL A O 1
ATOM 790 N N . SER A 1 104 ? 5.489 -4.511 3.264 1.00 93.75 104 SER A N 1
ATOM 791 C CA . SER A 1 104 ? 5.707 -3.667 2.085 1.00 93.75 104 SER A CA 1
ATOM 792 C C . SER A 1 104 ? 7.053 -3.895 1.387 1.00 93.75 104 SER A C 1
ATOM 794 O O . SER A 1 104 ? 7.230 -3.423 0.266 1.00 93.75 104 SER A O 1
ATOM 796 N N . LEU A 1 105 ? 8.006 -4.613 1.996 1.00 94.19 105 LEU A N 1
ATOM 797 C CA . LEU A 1 105 ? 9.353 -4.805 1.438 1.00 94.19 105 LEU A CA 1
ATOM 798 C C . LEU A 1 105 ? 9.378 -5.299 -0.020 1.00 94.19 105 LEU A C 1
ATOM 800 O O . LEU A 1 105 ? 10.172 -4.757 -0.789 1.00 94.19 105 LEU A O 1
ATOM 804 N N . PRO A 1 106 ? 8.529 -6.251 -0.460 1.00 92.62 106 PRO A N 1
ATOM 805 C CA . PRO A 1 106 ? 8.512 -6.681 -1.858 1.00 92.62 106 PRO A CA 1
ATOM 806 C C . PRO A 1 106 ? 8.155 -5.549 -2.828 1.00 92.62 106 PRO A C 1
ATOM 808 O O . PRO A 1 106 ? 8.760 -5.443 -3.895 1.00 92.62 106 PRO A O 1
ATOM 811 N N . VAL A 1 107 ? 7.222 -4.670 -2.441 1.00 93.81 107 VAL A N 1
ATOM 812 C CA . VAL A 1 107 ? 6.844 -3.479 -3.219 1.00 93.81 107 VAL A CA 1
ATOM 813 C C . VAL A 1 107 ? 8.037 -2.541 -3.328 1.00 93.81 107 VAL A C 1
ATOM 815 O O . VAL A 1 107 ? 8.363 -2.098 -4.425 1.00 93.81 107 VAL A O 1
ATOM 818 N N . GLN A 1 108 ? 8.730 -2.290 -2.214 1.00 95.50 108 GLN A N 1
ATOM 819 C CA . GLN A 1 108 ? 9.914 -1.431 -2.198 1.00 95.50 108 GLN A CA 1
ATOM 820 C C . GLN A 1 108 ? 11.037 -2.019 -3.062 1.00 95.50 108 GLN A C 1
ATOM 822 O O . GLN A 1 108 ? 11.602 -1.314 -3.892 1.00 95.50 108 GLN A O 1
ATOM 827 N N . PHE A 1 109 ? 11.324 -3.316 -2.929 1.00 94.06 109 PHE A N 1
ATOM 828 C CA . PHE A 1 109 ? 12.374 -4.006 -3.682 1.00 94.06 109 PHE A CA 1
ATOM 829 C C . PHE A 1 109 ? 12.108 -4.000 -5.189 1.00 94.06 109 PHE A C 1
ATOM 831 O O . PHE A 1 109 ? 13.020 -3.757 -5.983 1.00 94.06 109 PHE A O 1
ATOM 838 N N . ALA A 1 110 ? 10.850 -4.198 -5.593 1.00 92.19 110 ALA A N 1
ATOM 839 C CA . ALA A 1 110 ? 10.467 -4.154 -6.997 1.00 92.19 110 ALA A CA 1
ATOM 840 C C . ALA A 1 110 ? 10.792 -2.803 -7.655 1.00 92.19 110 ALA A C 1
ATOM 842 O O . ALA A 1 110 ? 11.059 -2.774 -8.856 1.00 92.19 110 ALA A O 1
ATOM 843 N N . MET A 1 111 ? 10.847 -1.711 -6.881 1.00 93.69 111 MET A N 1
ATOM 844 C CA . MET A 1 111 ? 11.161 -0.381 -7.406 1.00 93.69 111 MET A CA 1
ATOM 845 C C . MET A 1 111 ? 12.612 -0.220 -7.870 1.00 93.69 111 MET A C 1
ATOM 847 O O . MET A 1 111 ? 12.907 0.652 -8.684 1.00 93.69 111 MET A O 1
ATOM 851 N N . TYR A 1 112 ? 13.519 -1.051 -7.360 1.00 93.69 112 TYR A N 1
ATOM 852 C CA . TYR A 1 112 ? 14.949 -0.989 -7.664 1.00 93.69 112 TYR A CA 1
ATOM 853 C C . TYR A 1 112 ? 15.389 -2.064 -8.663 1.00 93.69 112 TYR A C 1
ATOM 855 O O . TYR A 1 112 ? 16.559 -2.101 -9.047 1.00 93.69 112 TYR A O 1
ATOM 863 N N . GLN A 1 113 ? 14.475 -2.934 -9.111 1.00 92.94 113 GLN A N 1
ATOM 864 C CA . GLN A 1 113 ? 14.821 -3.968 -10.078 1.00 92.94 113 GLN A CA 1
ATOM 865 C C . GLN A 1 113 ? 14.972 -3.416 -11.490 1.00 92.94 113 GLN A C 1
ATOM 867 O O . GLN A 1 113 ? 14.088 -2.733 -11.994 1.00 92.94 113 GLN A O 1
ATOM 872 N N . ARG A 1 114 ? 16.082 -3.773 -12.140 1.00 91.31 114 ARG A N 1
ATOM 873 C CA . ARG A 1 114 ? 16.419 -3.351 -13.511 1.00 91.31 114 ARG A CA 1
ATOM 874 C C . ARG A 1 114 ? 15.910 -4.316 -14.572 1.00 91.31 114 ARG A C 1
ATOM 876 O O . ARG A 1 114 ? 15.806 -3.957 -15.736 1.00 91.31 114 ARG A O 1
ATOM 883 N N . SER A 1 115 ? 15.630 -5.555 -14.178 1.00 88.75 115 SER A N 1
ATOM 884 C CA . SER A 1 115 ? 15.060 -6.547 -15.083 1.00 88.75 115 SER A CA 1
ATOM 885 C C . SER A 1 115 ? 13.636 -6.153 -15.472 1.00 88.75 115 SER A C 1
ATOM 887 O O . SER A 1 115 ? 12.816 -5.831 -14.604 1.00 88.75 115 SER A O 1
ATOM 889 N N . ALA A 1 116 ? 13.317 -6.250 -16.762 1.00 87.75 116 ALA A N 1
ATOM 890 C CA . ALA A 1 116 ? 11.945 -6.124 -17.244 1.00 87.75 116 ALA A CA 1
ATOM 891 C C . ALA A 1 116 ? 11.030 -7.145 -16.544 1.00 87.75 116 ALA A C 1
ATOM 893 O O . ALA A 1 116 ? 11.496 -8.200 -16.102 1.00 87.75 116 ALA A O 1
ATOM 894 N N . LEU A 1 117 ? 9.730 -6.844 -16.438 1.00 84.06 117 LEU A N 1
ATOM 895 C CA . LEU A 1 117 ? 8.726 -7.713 -15.797 1.00 84.06 117 LEU A CA 1
ATOM 896 C C . LEU A 1 117 ? 8.839 -9.176 -16.252 1.00 84.06 117 LEU A C 1
ATOM 898 O O . LEU A 1 117 ? 8.828 -10.080 -15.412 1.00 84.06 117 LEU A O 1
ATOM 902 N N . GLY A 1 118 ? 9.002 -9.390 -17.562 1.00 89.44 118 GLY A N 1
ATOM 903 C CA . GLY A 1 118 ? 9.119 -10.715 -18.163 1.00 89.44 118 GLY A CA 1
ATOM 904 C C . GLY A 1 118 ? 7.931 -11.621 -17.825 1.00 89.44 118 GLY A C 1
ATOM 905 O O . GLY A 1 118 ? 6.863 -11.166 -17.412 1.00 89.44 118 GLY A O 1
ATOM 906 N N . VAL A 1 119 ? 8.132 -12.931 -17.965 1.00 91.38 119 VAL A N 1
ATOM 907 C CA . VAL A 1 119 ? 7.094 -13.940 -17.685 1.00 91.38 119 VAL A CA 1
ATOM 908 C C . VAL A 1 119 ? 6.675 -13.925 -16.212 1.00 91.38 119 VAL A C 1
ATOM 910 O O . VAL A 1 119 ? 5.489 -14.003 -15.904 1.00 91.38 119 VAL A O 1
ATOM 913 N N . LEU A 1 120 ? 7.628 -13.758 -15.291 1.00 88.94 120 LEU A N 1
ATOM 914 C CA . LEU A 1 120 ? 7.340 -13.717 -13.853 1.00 88.94 120 LEU A CA 1
ATOM 915 C C . LEU A 1 120 ? 6.459 -12.524 -13.468 1.00 88.94 120 LEU A C 1
ATOM 917 O O . LEU A 1 120 ? 5.574 -12.662 -12.629 1.00 88.94 120 LEU A O 1
ATOM 921 N N . GLY A 1 121 ? 6.664 -11.365 -14.095 1.00 88.75 121 GLY A N 1
ATOM 922 C CA . GLY A 1 121 ? 5.816 -10.196 -13.891 1.00 88.75 121 GLY A CA 1
ATOM 923 C C . GLY A 1 121 ? 4.394 -10.405 -14.411 1.00 88.75 121 GLY A C 1
ATOM 924 O O . GLY A 1 121 ? 3.447 -10.021 -13.731 1.00 88.75 121 GLY A O 1
ATOM 925 N N . ALA A 1 122 ? 4.230 -11.073 -15.558 1.00 90.62 122 ALA A N 1
ATOM 926 C CA . ALA A 1 122 ? 2.911 -11.431 -16.086 1.00 90.62 122 ALA A CA 1
ATOM 927 C C . ALA A 1 122 ? 2.169 -12.426 -15.175 1.00 90.62 122 ALA A C 1
ATOM 929 O O . ALA A 1 122 ? 0.984 -12.243 -14.888 1.00 90.62 122 ALA A O 1
ATOM 930 N N . LEU A 1 123 ? 2.869 -13.442 -14.660 1.00 94.00 123 LEU A N 1
ATOM 931 C CA . LEU A 1 123 ? 2.312 -14.369 -13.671 1.00 94.00 123 LEU A CA 1
ATOM 932 C C . LEU A 1 123 ? 1.917 -13.638 -12.383 1.00 94.00 123 LEU A C 1
ATOM 934 O O . LEU A 1 123 ? 0.809 -13.828 -11.890 1.00 94.00 123 LEU A O 1
ATOM 938 N N . GLY A 1 124 ? 2.785 -12.758 -11.876 1.00 92.25 124 GLY A N 1
ATOM 939 C CA . GLY A 1 124 ? 2.504 -11.950 -10.690 1.00 92.25 124 GLY A CA 1
ATOM 940 C C . GLY A 1 124 ? 1.278 -11.053 -10.865 1.00 92.25 124 GLY A C 1
ATOM 941 O O . GLY A 1 124 ? 0.413 -11.028 -9.993 1.00 92.25 124 GLY A O 1
ATOM 942 N N . PHE A 1 125 ? 1.159 -10.379 -12.013 1.00 93.75 125 PHE A N 1
ATOM 943 C CA . PHE A 1 125 ? -0.028 -9.597 -12.366 1.00 93.75 125 PHE A CA 1
ATOM 944 C C . PHE A 1 125 ? -1.287 -10.471 -12.393 1.00 93.75 125 PHE A C 1
ATOM 946 O O . PHE A 1 125 ? -2.301 -10.103 -11.816 1.00 93.75 125 PHE A O 1
ATOM 953 N N . THR A 1 126 ? -1.206 -11.660 -12.994 1.00 94.56 126 THR A N 1
ATOM 954 C CA . THR A 1 126 ? -2.342 -12.588 -13.101 1.00 94.56 126 THR A CA 1
ATOM 955 C C . THR A 1 126 ? -2.821 -13.048 -11.725 1.00 94.56 126 THR A C 1
ATOM 957 O O . THR A 1 126 ? -4.009 -12.961 -11.420 1.00 94.56 126 THR A O 1
ATOM 960 N N . VAL A 1 127 ? -1.894 -13.488 -10.868 1.00 95.88 127 VAL A N 1
ATOM 961 C CA . VAL A 1 127 ? -2.196 -13.889 -9.485 1.00 95.88 127 VAL A CA 1
ATOM 962 C C . VAL A 1 127 ? -2.804 -12.723 -8.708 1.00 95.88 127 VAL A C 1
ATOM 964 O O . VAL A 1 127 ? -3.804 -12.905 -8.012 1.00 95.88 127 VAL A O 1
ATOM 967 N N . TRP A 1 128 ? -2.250 -11.518 -8.866 1.00 95.50 128 TRP A N 1
ATOM 968 C CA . TRP A 1 128 ? -2.791 -10.312 -8.246 1.00 95.50 128 TRP A CA 1
ATOM 969 C C . TRP A 1 128 ? -4.225 -10.028 -8.705 1.00 95.50 128 TRP A C 1
ATOM 971 O O . TRP A 1 128 ? -5.090 -9.796 -7.865 1.00 95.50 128 TRP A O 1
ATOM 981 N N . THR A 1 129 ? -4.512 -10.096 -10.009 1.00 94.62 129 THR A N 1
ATOM 982 C CA . THR A 1 129 ? -5.854 -9.833 -10.547 1.00 94.62 129 THR A CA 1
ATOM 983 C C . THR A 1 129 ? -6.872 -10.830 -10.008 1.00 94.62 129 THR A C 1
ATOM 985 O O . THR A 1 129 ? -7.952 -10.425 -9.585 1.00 94.62 129 THR A O 1
ATOM 988 N N . VAL A 1 130 ? -6.527 -12.120 -9.972 1.00 95.69 130 VAL A N 1
ATOM 989 C CA . VAL A 1 130 ? -7.404 -13.160 -9.417 1.00 95.69 130 VAL A CA 1
ATOM 990 C C . VAL A 1 130 ? -7.701 -12.887 -7.942 1.00 95.69 130 VAL A C 1
ATOM 992 O O . VAL A 1 130 ? -8.866 -12.896 -7.545 1.00 95.69 130 VAL A O 1
ATOM 995 N N . GLY A 1 131 ? -6.671 -12.582 -7.145 1.00 93.44 131 GLY A N 1
ATOM 996 C CA . GLY A 1 131 ? -6.837 -12.237 -5.732 1.00 93.44 131 GLY A CA 1
ATOM 997 C C . GLY A 1 131 ? -7.709 -10.997 -5.530 1.00 93.44 131 GLY A C 1
ATOM 998 O O . GLY A 1 131 ? -8.655 -11.030 -4.745 1.00 93.44 131 GLY A O 1
ATOM 999 N N . PHE A 1 132 ? -7.455 -9.934 -6.297 1.00 92.94 132 PHE A N 1
ATOM 1000 C CA . PHE A 1 132 ? -8.225 -8.692 -6.239 1.00 92.94 132 PHE A CA 1
ATOM 1001 C C . PHE A 1 132 ? -9.710 -8.917 -6.555 1.00 92.94 132 PHE A C 1
ATOM 1003 O O . PHE A 1 132 ? -10.577 -8.402 -5.846 1.00 92.94 132 PHE A O 1
ATOM 1010 N N . VAL A 1 133 ? -10.015 -9.695 -7.600 1.00 92.94 133 VAL A N 1
ATOM 1011 C CA . VAL A 1 133 ? -11.396 -10.020 -7.989 1.00 92.94 133 VAL A CA 1
ATOM 1012 C C . VAL A 1 133 ? -12.074 -10.871 -6.922 1.00 92.94 133 VAL A C 1
ATOM 1014 O O . VAL A 1 133 ? -13.208 -10.576 -6.553 1.0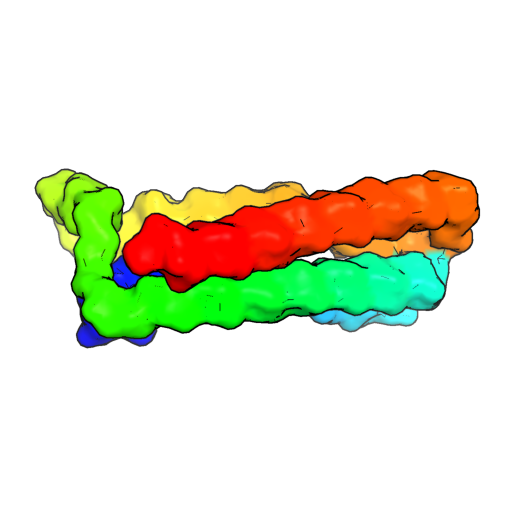0 92.94 133 VAL A O 1
ATOM 1017 N N . PHE A 1 134 ? -11.392 -11.886 -6.389 1.00 93.25 134 PHE A N 1
ATOM 1018 C CA . PHE A 1 134 ? -11.936 -12.7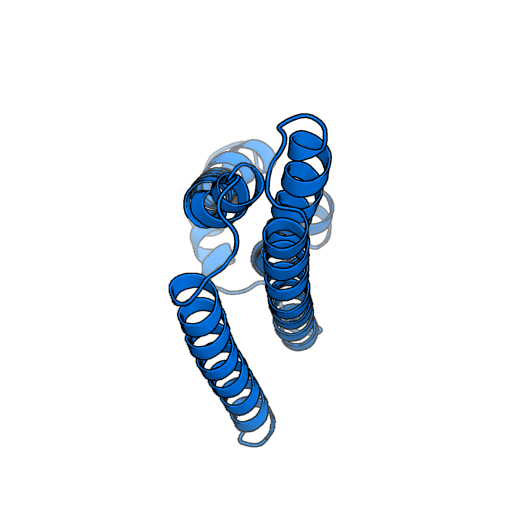19 -5.318 1.00 93.25 134 PHE A CA 1
ATOM 1019 C C . PHE A 1 134 ? -12.301 -11.881 -4.087 1.00 93.25 134 PHE A C 1
ATOM 1021 O O . PHE A 1 134 ? -13.419 -11.968 -3.584 1.00 93.25 134 PHE A O 1
ATOM 1028 N N . GLU A 1 135 ? -11.396 -10.998 -3.661 1.00 89.38 135 GLU A N 1
ATOM 1029 C CA . GLU A 1 135 ? -11.643 -10.068 -2.561 1.00 89.38 135 GLU A CA 1
ATOM 1030 C C . GLU A 1 135 ? -12.803 -9.116 -2.899 1.00 89.38 135 GLU A C 1
ATOM 1032 O O . GLU A 1 135 ? -13.651 -8.836 -2.058 1.00 89.38 135 GLU A O 1
ATOM 1037 N N . ALA A 1 136 ? -12.875 -8.596 -4.134 1.00 87.38 136 ALA A N 1
ATOM 1038 C CA . ALA A 1 136 ? -13.930 -7.667 -4.580 1.00 87.38 136 ALA A CA 1
ATOM 1039 C C . ALA A 1 136 ? -15.315 -8.300 -4.525 1.00 87.38 136 ALA A C 1
ATOM 1041 O O . ALA A 1 136 ? -16.266 -7.694 -4.031 1.00 87.38 136 ALA A O 1
ATOM 1042 N N . LEU A 1 137 ? -15.411 -9.532 -5.013 1.00 89.56 137 LEU A N 1
ATOM 1043 C CA . LEU A 1 137 ? -16.650 -10.288 -5.016 1.00 89.56 137 LEU A CA 1
ATOM 1044 C C . LEU A 1 137 ? -17.053 -10.700 -3.602 1.00 89.56 137 LEU A C 1
ATOM 1046 O O . LEU A 1 137 ? -18.228 -10.575 -3.270 1.00 89.56 137 LEU A O 1
ATOM 1050 N N . GLY A 1 138 ? -16.104 -11.127 -2.763 1.00 86.44 138 GLY A N 1
ATOM 1051 C CA . GLY A 1 138 ? -16.373 -11.471 -1.366 1.00 86.44 138 GLY A CA 1
ATOM 1052 C C . GLY A 1 138 ? -16.962 -10.297 -0.581 1.00 86.44 138 GLY A C 1
ATOM 1053 O O . GLY A 1 138 ? -18.002 -10.439 0.062 1.00 86.44 138 GLY A O 1
ATOM 1054 N N . ASP A 1 139 ? -16.369 -9.110 -0.713 1.00 84.69 139 ASP A N 1
ATOM 1055 C CA . ASP A 1 139 ? -16.862 -7.892 -0.059 1.00 84.69 139 ASP A CA 1
ATOM 1056 C C . ASP A 1 139 ? -18.246 -7.466 -0.571 1.00 84.69 139 ASP A C 1
ATOM 1058 O O . ASP A 1 139 ? -19.093 -7.018 0.207 1.00 84.69 139 ASP A O 1
ATOM 1062 N N . TYR A 1 140 ? -18.498 -7.625 -1.874 1.00 83.94 140 TYR A N 1
ATOM 1063 C CA . TYR A 1 140 ? -19.808 -7.358 -2.470 1.00 83.94 140 TYR A CA 1
ATOM 1064 C C . TYR A 1 140 ? -20.875 -8.363 -2.010 1.00 83.94 140 TYR A C 1
ATOM 1066 O O . TYR A 1 140 ? -22.020 -7.993 -1.760 1.00 83.94 140 TYR A O 1
ATOM 1074 N N . GLN A 1 141 ? -20.521 -9.640 -1.866 1.00 86.38 141 GLN A N 1
ATOM 1075 C CA . GLN A 1 141 ? -21.440 -10.648 -1.338 1.00 86.38 141 GLN A CA 1
ATOM 1076 C C . GLN A 1 141 ? -21.790 -10.352 0.122 1.00 86.38 141 GLN A C 1
ATOM 1078 O O . GLN A 1 141 ? -22.966 -10.353 0.484 1.00 86.38 141 GLN A O 1
ATOM 1083 N N . LEU A 1 142 ? -20.793 -10.026 0.949 1.00 80.81 142 LEU A N 1
ATOM 1084 C CA . LEU A 1 142 ? -21.009 -9.727 2.364 1.00 80.81 142 LEU A CA 1
ATOM 1085 C C . LEU A 1 142 ? -21.896 -8.490 2.578 1.00 80.81 142 LEU A C 1
ATOM 1087 O O . LEU A 1 142 ? -22.621 -8.423 3.568 1.00 80.81 142 LEU A O 1
ATOM 1091 N N . SER A 1 143 ? -21.849 -7.507 1.672 1.00 77.12 143 SER A N 1
ATOM 1092 C CA . SER A 1 143 ? -22.713 -6.323 1.752 1.00 77.12 143 SER A CA 1
ATOM 1093 C C . SER A 1 143 ? -24.156 -6.593 1.319 1.00 77.12 143 SER A C 1
ATOM 1095 O O . SER A 1 143 ? -25.052 -5.875 1.753 1.00 77.12 143 SER A O 1
ATOM 1097 N N . ARG A 1 144 ? -24.394 -7.626 0.499 1.00 78.19 144 ARG A N 1
ATOM 1098 C CA . ARG A 1 144 ? -25.727 -7.986 -0.008 1.00 78.19 144 ARG A CA 1
ATOM 1099 C C . ARG A 1 144 ? -26.473 -8.996 0.867 1.00 78.19 144 ARG A C 1
ATOM 1101 O O . ARG A 1 144 ? -27.698 -8.999 0.847 1.00 78.19 144 ARG A O 1
ATOM 1108 N N . PHE A 1 145 ? -25.755 -9.859 1.585 1.00 76.06 145 PHE A N 1
ATOM 1109 C CA . PHE A 1 145 ? -26.337 -10.931 2.410 1.00 76.06 145 PHE A CA 1
ATOM 1110 C C . PHE A 1 145 ? -26.332 -10.632 3.920 1.00 76.06 145 PHE A C 1
ATOM 1112 O O . PHE A 1 145 ? -26.483 -11.552 4.723 1.00 76.06 145 PHE A O 1
ATOM 1119 N N . LYS A 1 146 ? -26.147 -9.365 4.306 1.00 55.00 146 LYS A N 1
ATOM 1120 C CA . LYS A 1 146 ? -26.374 -8.887 5.676 1.00 55.00 146 LYS A CA 1
ATOM 1121 C C . LYS A 1 146 ? -27.818 -8.458 5.888 1.00 55.00 146 LYS A C 1
ATOM 1123 O O . LYS A 1 146 ? -28.385 -7.857 4.952 1.00 55.00 146 LYS A O 1
#

Sequence (146 aa):
MALSIRVDNQSLVDIFWGPGFVLVAVVSFVASRHAGGDEVRRLVVLALTAVWGLRLGLHIGVRNIGHGQDPRYTAIMSHRSGSLPGYVARKIYGPQAVILFVVSLPVQFAMYQRSALGVLGALGFTVWTVGFVFEALGDYQLSRFK